Protein AF-V9D120-F1 (afdb_monomer_lite)

Organism: NCBI:txid1279043

Secondary structure (DSSP, 8-state):
------------------HHHHHHHHHTSHHHHHHHHHHHHHHHHHHHHHHHHHHHT--

pLDDT: mean 72.72, std 15.21, range [49.97, 96.5]

Radius of gyration: 25.27 Å; chains: 1; bounding box: 63×19×72 Å

Foldseek 3Di:
DDDDDDPDDPPPPPPVLPPVRVVCCVCPPPVNVVVVVVVVVVVVVVVVVVVVVVVVPPD

Structure (mmCIF, N/CA/C/O backbone):
data_AF-V9D120-F1
#
_entry.id   AF-V9D120-F1
#
loop_
_atom_site.group_PDB
_atom_site.id
_atom_site.type_symbol
_atom_site.label_atom_id
_atom_site.label_alt_id
_atom_site.label_comp_id
_atom_site.label_asym_id
_atom_site.label_entity_id
_atom_site.label_seq_id
_atom_site.pdbx_PDB_ins_code
_atom_site.Cartn_x
_atom_site.Cartn_y
_atom_site.Cartn_z
_atom_site.occupancy
_atom_site.B_iso_or_equiv
_atom_site.auth_seq_id
_atom_site.auth_comp_id
_atom_site.auth_asym_id
_atom_site.auth_atom_id
_atom_site.pdbx_PDB_model_num
ATOM 1 N N . MET A 1 1 ? -45.698 1.159 43.103 1.00 50.53 1 MET A N 1
ATOM 2 C CA . MET A 1 1 ? -44.605 2.013 42.577 1.00 50.53 1 MET A CA 1
ATOM 3 C C . MET A 1 1 ? -44.386 1.658 41.109 1.00 50.53 1 MET A C 1
ATOM 5 O O . MET A 1 1 ? -44.435 0.467 40.820 1.00 50.53 1 MET A O 1
ATOM 9 N N . PRO A 1 2 ? -44.188 2.617 40.186 1.00 49.97 2 PRO A N 1
ATOM 10 C CA . PRO A 1 2 ? -43.935 2.297 38.784 1.00 49.97 2 PRO A CA 1
ATOM 11 C C . PRO A 1 2 ? -42.464 1.870 38.585 1.00 49.97 2 PRO A C 1
ATOM 13 O O . PRO A 1 2 ? -41.578 2.498 39.169 1.00 49.97 2 PRO A O 1
ATOM 16 N N . PRO A 1 3 ? -42.167 0.819 37.796 1.00 62.94 3 PRO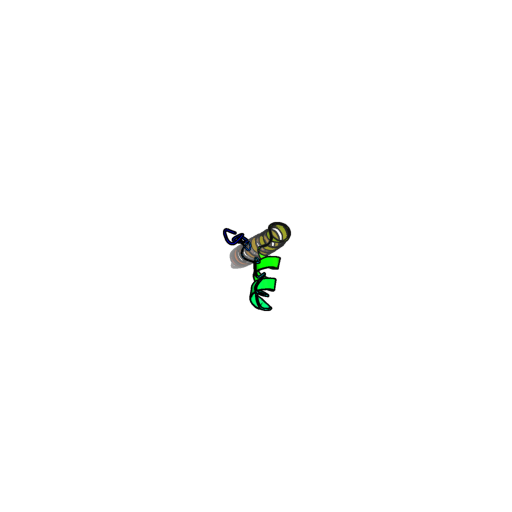 A N 1
ATOM 17 C CA . PRO A 1 3 ? -40.804 0.310 37.648 1.00 62.94 3 PRO A CA 1
A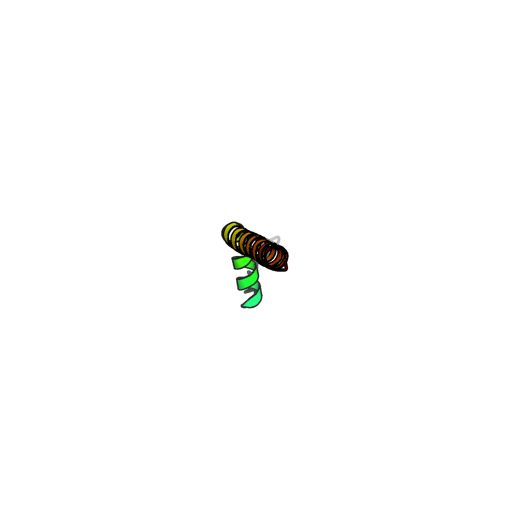TOM 18 C C . PRO A 1 3 ? -39.914 1.304 36.892 1.00 62.94 3 PRO A C 1
ATOM 20 O O . PR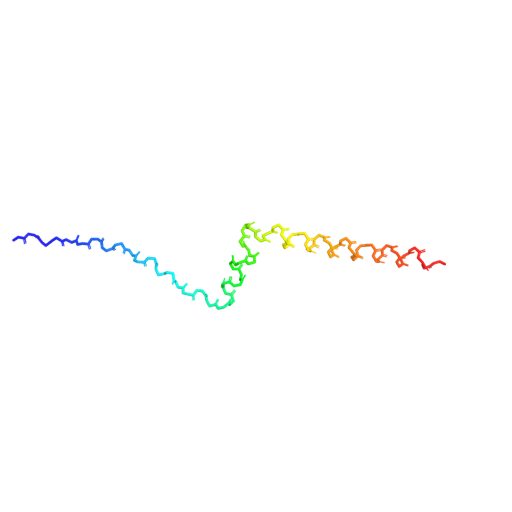O A 1 3 ? -40.219 1.709 35.770 1.00 62.94 3 PRO A O 1
ATOM 23 N N . LYS A 1 4 ? -38.782 1.682 37.493 1.00 55.19 4 LYS A N 1
ATOM 24 C CA . LYS A 1 4 ? -37.774 2.549 36.872 1.00 55.19 4 LYS A CA 1
ATOM 25 C C . LYS A 1 4 ? -37.046 1.767 35.772 1.00 55.19 4 LYS A C 1
ATOM 27 O O . LYS A 1 4 ? -36.195 0.930 36.057 1.00 55.19 4 LYS A O 1
ATOM 32 N N . ARG A 1 5 ? -37.398 2.016 34.507 1.00 60.84 5 ARG A N 1
ATOM 33 C CA . ARG A 1 5 ? -36.783 1.367 33.340 1.00 60.84 5 ARG A CA 1
ATOM 34 C C . ARG A 1 5 ? -35.422 2.012 33.060 1.00 60.84 5 ARG A C 1
ATOM 36 O O . ARG A 1 5 ? -35.352 3.130 32.561 1.00 60.84 5 ARG A O 1
ATOM 43 N N . ILE A 1 6 ? -34.341 1.325 33.423 1.00 63.09 6 ILE A N 1
ATOM 44 C CA . ILE A 1 6 ? -32.973 1.751 33.111 1.00 63.09 6 ILE A CA 1
ATOM 45 C C . ILE A 1 6 ? -32.763 1.548 31.607 1.00 63.09 6 ILE A C 1
ATOM 47 O O . ILE A 1 6 ? -32.758 0.417 31.124 1.00 63.09 6 ILE A O 1
ATOM 51 N N . ALA A 1 7 ? -32.612 2.644 30.863 1.00 62.22 7 ALA A N 1
ATOM 52 C CA . ALA A 1 7 ? -32.131 2.606 29.490 1.00 62.22 7 ALA A CA 1
ATOM 53 C C . ALA A 1 7 ? -30.639 2.257 29.530 1.00 62.22 7 ALA A C 1
ATOM 55 O O . ALA A 1 7 ? -29.779 3.126 29.665 1.00 62.22 7 ALA A O 1
ATOM 56 N N . VAL A 1 8 ? -30.339 0.960 29.500 1.00 61.72 8 VAL A N 1
ATOM 57 C CA . VAL A 1 8 ? -28.973 0.466 29.336 1.00 61.72 8 VAL A CA 1
ATOM 58 C C . VAL A 1 8 ? -28.511 0.942 27.961 1.00 61.72 8 VAL A C 1
ATOM 60 O O . VAL A 1 8 ? -29.025 0.478 26.944 1.00 61.72 8 VAL A O 1
ATOM 63 N N . GLN A 1 9 ? -27.594 1.915 27.923 1.00 63.09 9 GLN A N 1
ATOM 64 C CA . GLN A 1 9 ? -26.903 2.278 26.686 1.00 63.09 9 GLN A CA 1
ATOM 65 C C . GLN A 1 9 ? -26.305 0.990 26.113 1.00 63.09 9 GLN A C 1
ATOM 67 O O . GLN A 1 9 ? -25.696 0.237 26.882 1.00 63.09 9 GLN A O 1
ATOM 72 N N . PRO A 1 10 ? -26.490 0.687 24.816 1.00 55.66 10 PRO A N 1
ATOM 73 C CA . PRO A 1 10 ? -25.863 -0.484 24.239 1.00 55.66 10 PRO A CA 1
ATOM 74 C C . PRO A 1 10 ? -24.366 -0.301 24.446 1.00 55.66 10 PRO A C 1
ATOM 76 O O . PRO A 1 10 ? -23.771 0.635 23.912 1.00 55.66 10 PRO A O 1
ATOM 79 N N . ALA A 1 11 ? -23.776 -1.156 25.283 1.00 54.97 11 ALA A N 1
ATOM 80 C CA . ALA A 1 11 ? -22.338 -1.232 25.413 1.00 54.97 11 ALA A CA 1
ATOM 81 C C . ALA A 1 11 ? -21.823 -1.362 23.984 1.00 54.97 11 ALA A C 1
ATOM 83 O O . ALA A 1 11 ? -22.149 -2.339 23.301 1.00 54.97 11 ALA A O 1
ATOM 84 N N . ARG A 1 12 ? -21.107 -0.340 23.506 1.00 56.06 12 ARG A N 1
ATOM 85 C CA . ARG A 1 12 ? -20.395 -0.388 22.238 1.00 56.06 12 ARG A CA 1
ATOM 86 C C . ARG A 1 12 ? -19.362 -1.479 22.445 1.00 56.06 12 ARG A C 1
ATOM 88 O O . ARG A 1 12 ? -18.269 -1.222 22.937 1.00 56.06 12 A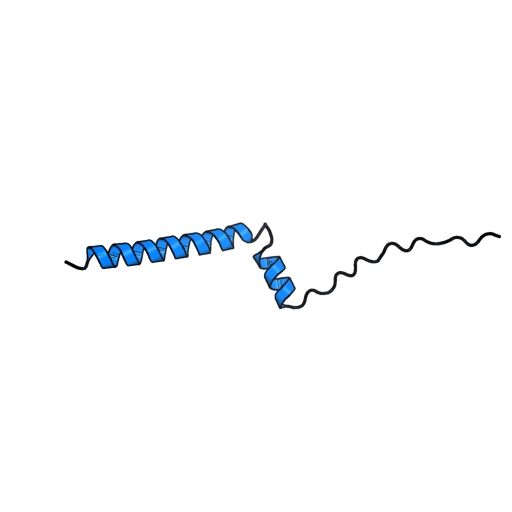RG A O 1
ATOM 95 N N . ARG A 1 13 ? -19.773 -2.726 22.198 1.00 54.31 13 ARG A N 1
ATOM 96 C CA . ARG A 1 13 ? -18.896 -3.878 22.116 1.00 54.31 13 ARG A CA 1
ATOM 97 C C . ARG A 1 13 ? -17.937 -3.479 21.015 1.00 54.31 13 ARG A C 1
ATOM 99 O O . ARG A 1 13 ? -18.276 -3.570 19.838 1.00 54.31 13 ARG A O 1
ATOM 106 N N . ALA A 1 14 ? -16.779 -2.965 21.412 1.00 58.69 14 ALA A N 1
ATOM 107 C CA . ALA A 1 14 ? -15.578 -3.067 20.625 1.00 58.69 14 ALA A CA 1
ATOM 108 C C . ALA A 1 14 ? -15.398 -4.571 20.438 1.00 58.69 14 ALA A C 1
ATOM 110 O O . ALA A 1 14 ? -14.809 -5.256 21.270 1.00 58.69 14 ALA A O 1
ATOM 111 N N . GLN A 1 15 ? -16.064 -5.112 19.416 1.00 54.94 15 GLN A N 1
ATOM 112 C CA . GLN A 1 15 ? -15.717 -6.406 18.877 1.00 54.94 15 GLN A CA 1
ATOM 113 C C . GLN A 1 15 ? -14.210 -6.315 18.672 1.00 54.94 15 GLN A C 1
ATOM 115 O O . GLN A 1 15 ? -13.776 -5.364 18.013 1.00 54.94 15 GLN A O 1
ATOM 120 N N . PRO A 1 16 ? -13.411 -7.204 19.279 1.00 56.50 16 PRO A N 1
ATOM 121 C CA . PRO A 1 16 ? -12.005 -7.268 18.952 1.00 56.50 16 PRO A CA 1
ATOM 122 C C . PRO A 1 16 ? -11.977 -7.650 17.476 1.00 56.50 16 PRO A C 1
ATOM 124 O O . PRO A 1 16 ? -12.193 -8.806 17.116 1.00 56.50 16 PRO A O 1
ATOM 127 N N . GLN A 1 17 ? -11.866 -6.642 16.610 1.00 57.91 17 GLN A N 1
ATOM 128 C CA . GLN A 1 17 ? -11.666 -6.837 15.191 1.00 57.91 17 GLN A CA 1
ATOM 129 C C . GLN A 1 17 ? -10.416 -7.703 15.126 1.00 57.91 17 GLN A C 1
ATOM 131 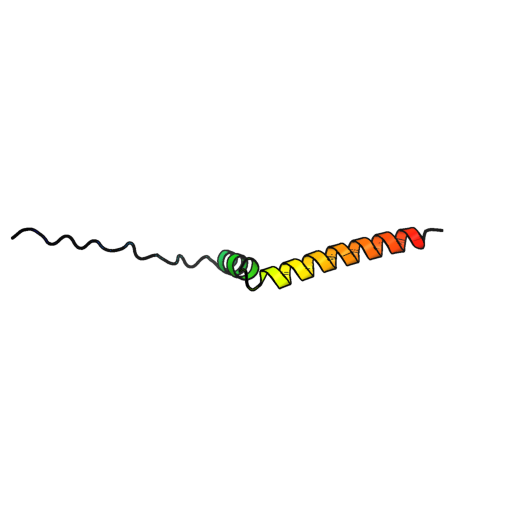O O . GLN A 1 17 ? -9.373 -7.302 15.641 1.00 57.91 17 GLN A O 1
ATOM 136 N N . GLY A 1 18 ? -10.572 -8.943 14.651 1.00 61.12 18 GLY A N 1
ATOM 137 C CA . GLY A 1 18 ? -9.497 -9.932 14.659 1.00 61.12 18 GLY A CA 1
ATOM 138 C C . GLY A 1 18 ? -8.237 -9.368 14.008 1.00 61.12 18 GLY A C 1
ATOM 139 O O . GLY A 1 18 ? -8.301 -8.341 13.345 1.00 61.12 18 GLY A O 1
ATOM 140 N N . TYR A 1 19 ? -7.099 -10.035 14.176 1.00 58.94 19 TYR A N 1
ATOM 141 C CA . TYR A 1 19 ? -5.775 -9.551 13.749 1.00 58.94 19 TYR A CA 1
ATOM 142 C C . TYR A 1 19 ? -5.775 -8.819 12.388 1.00 58.94 19 TYR A C 1
ATOM 144 O O . TYR A 1 19 ? -5.235 -7.727 12.258 1.00 58.94 19 TYR A O 1
ATOM 152 N N . PHE A 1 20 ? -6.506 -9.355 11.406 1.00 61.78 20 PHE A N 1
ATOM 153 C CA . PHE A 1 20 ? -6.736 -8.725 10.105 1.00 61.78 20 PHE A CA 1
ATOM 154 C C . PHE A 1 20 ? -7.473 -7.380 10.167 1.00 61.78 20 PHE A C 1
ATOM 156 O O . PHE A 1 20 ? -7.027 -6.421 9.556 1.00 61.78 20 PHE A O 1
ATOM 163 N N . GLY A 1 21 ? -8.569 -7.267 10.914 1.00 62.09 21 GLY A N 1
ATOM 164 C CA . GLY A 1 21 ? -9.300 -6.013 11.098 1.00 62.09 21 GLY A CA 1
ATOM 165 C C . GLY A 1 21 ? -8.495 -4.945 11.845 1.00 62.09 21 GLY A C 1
ATOM 166 O O . GLY A 1 21 ? -8.559 -3.785 11.459 1.00 62.09 21 GLY A O 1
ATOM 167 N N . GLN A 1 22 ? -7.666 -5.322 12.826 1.00 62.38 22 GLN A N 1
ATOM 168 C CA . GLN A 1 22 ? -6.715 -4.387 13.445 1.00 62.38 22 GLN A CA 1
ATOM 169 C C . GLN A 1 22 ? -5.652 -3.901 12.458 1.00 62.38 22 GLN A C 1
ATOM 171 O O . GLN A 1 22 ? -5.352 -2.710 12.444 1.00 62.38 22 GLN A O 1
ATOM 176 N N . ILE A 1 23 ? -5.114 -4.789 11.617 1.00 65.81 23 ILE A N 1
ATOM 177 C CA . ILE A 1 23 ? -4.136 -4.431 10.580 1.00 65.81 23 ILE A CA 1
ATOM 178 C C . ILE A 1 23 ? -4.773 -3.515 9.534 1.00 65.81 23 ILE A C 1
ATOM 180 O O . ILE A 1 23 ? -4.206 -2.481 9.206 1.00 65.81 23 ILE A O 1
ATOM 184 N N . TYR A 1 24 ? -5.978 -3.824 9.052 1.00 60.19 24 TYR A N 1
ATOM 185 C CA . TYR A 1 24 ? -6.683 -2.928 8.138 1.00 60.19 24 TYR A CA 1
ATOM 186 C C . TYR A 1 24 ? -6.954 -1.579 8.793 1.00 60.19 24 TYR A C 1
ATOM 188 O O . TYR A 1 24 ? -6.674 -0.560 8.177 1.00 60.19 24 TYR A O 1
ATOM 196 N N . HIS A 1 25 ? -7.420 -1.548 10.041 1.00 63.03 25 HIS A N 1
ATOM 197 C CA . HIS A 1 25 ? -7.713 -0.301 10.744 1.00 63.03 25 HIS A CA 1
ATOM 198 C C . HIS A 1 25 ? -6.454 0.517 11.077 1.00 63.03 25 HIS A C 1
ATOM 200 O O . HIS A 1 25 ? -6.532 1.738 11.154 1.00 63.03 25 HIS A O 1
ATOM 206 N N . THR A 1 26 ? -5.294 -0.120 11.265 1.00 63.44 26 THR A N 1
ATOM 207 C CA . THR A 1 26 ? -4.009 0.581 11.432 1.00 63.44 26 THR A CA 1
ATOM 208 C C . THR A 1 26 ? -3.449 1.042 10.096 1.00 63.44 26 THR A C 1
ATOM 210 O O . THR A 1 26 ? -3.017 2.178 9.999 1.00 63.44 26 THR A O 1
ATOM 213 N N . LEU A 1 27 ? -3.511 0.235 9.039 1.00 61.75 27 LEU A N 1
ATOM 214 C CA . LEU A 1 27 ? -3.031 0.627 7.710 1.00 61.75 27 LEU A CA 1
ATOM 215 C C . LEU A 1 27 ? -3.916 1.691 7.042 1.00 61.75 27 LEU A C 1
ATOM 217 O O . LEU A 1 27 ? -3.407 2.530 6.307 1.00 61.75 27 LEU A O 1
ATOM 221 N N . THR A 1 28 ? -5.229 1.662 7.289 1.00 62.84 28 THR A N 1
ATOM 222 C CA . THR A 1 28 ? -6.192 2.665 6.792 1.00 62.84 28 THR A CA 1
ATOM 223 C C . THR A 1 28 ? -6.485 3.774 7.799 1.00 62.84 28 THR A C 1
ATOM 225 O O . THR A 1 28 ? -7.335 4.621 7.527 1.00 62.84 28 THR A O 1
AT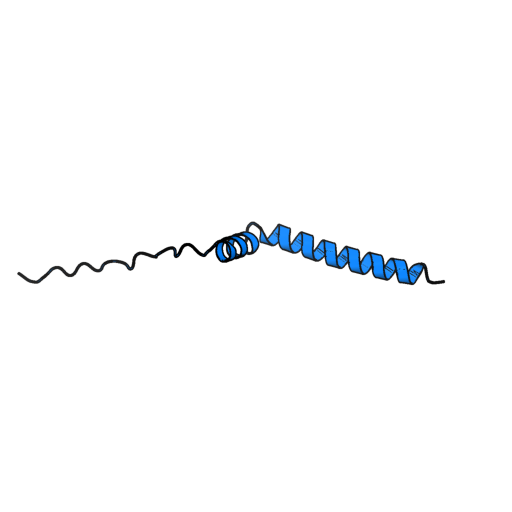OM 228 N N . SER A 1 29 ? -5.795 3.815 8.947 1.00 67.25 29 SER A N 1
ATOM 229 C CA . SER A 1 29 ? -5.885 4.986 9.819 1.00 67.25 29 SER A CA 1
ATOM 230 C C . SER A 1 29 ? -5.318 6.206 9.090 1.00 67.25 29 SER A C 1
ATOM 232 O O . SER A 1 29 ? -4.332 6.106 8.357 1.00 67.25 29 SER A O 1
ATOM 234 N N . GLU A 1 30 ? -5.928 7.374 9.300 1.00 70.19 30 GLU A N 1
ATOM 235 C CA . GLU A 1 30 ? -5.489 8.635 8.681 1.00 70.19 30 GLU A CA 1
ATOM 236 C C . GLU A 1 30 ? -4.015 8.954 8.982 1.00 70.19 30 GLU A C 1
ATOM 238 O O . GLU A 1 30 ? -3.321 9.538 8.154 1.00 70.19 30 GLU A O 1
ATOM 243 N N . GLU A 1 31 ? -3.514 8.499 10.133 1.00 77.38 31 GLU A N 1
ATOM 244 C CA . GLU A 1 31 ? -2.117 8.637 10.546 1.00 77.38 31 GLU A CA 1
ATOM 245 C C . GLU A 1 31 ? -1.151 7.893 9.607 1.00 77.38 31 GLU A C 1
ATOM 247 O O . GLU A 1 31 ? -0.132 8.446 9.191 1.00 77.38 31 GLU A O 1
ATOM 252 N N . ASN A 1 32 ? -1.500 6.670 9.197 1.00 76.44 32 ASN A N 1
ATOM 253 C CA . ASN A 1 32 ? -0.644 5.832 8.353 1.00 76.44 32 ASN A CA 1
ATOM 254 C C . ASN A 1 32 ? -0.940 5.982 6.855 1.00 76.44 32 ASN A C 1
ATOM 256 O O . ASN A 1 32 ? -0.130 5.566 6.022 1.00 76.44 32 ASN A O 1
ATOM 260 N N . ALA A 1 33 ? -2.054 6.623 6.495 1.00 81.25 33 ALA A N 1
ATOM 261 C CA . ALA A 1 33 ? -2.450 6.845 5.108 1.00 81.25 33 ALA A CA 1
ATOM 262 C C . ALA A 1 33 ? -1.357 7.562 4.299 1.00 81.25 33 ALA A C 1
ATOM 264 O O . ALA A 1 33 ? -1.086 7.187 3.160 1.00 81.25 33 ALA A O 1
ATOM 265 N N . SER A 1 34 ? -0.676 8.544 4.898 1.00 86.12 34 SER A N 1
ATOM 266 C CA . SER A 1 34 ? 0.425 9.275 4.252 1.00 86.12 34 SER A CA 1
ATOM 267 C C . SER A 1 34 ? 1.595 8.366 3.850 1.00 86.12 34 SER A C 1
ATOM 269 O O . SER A 1 34 ? 2.143 8.508 2.755 1.00 86.12 34 SER A O 1
ATOM 271 N N . VAL A 1 35 ? 1.941 7.393 4.697 1.00 88.56 35 VAL A N 1
ATOM 272 C CA . VAL A 1 35 ? 3.005 6.409 4.454 1.00 88.56 35 VAL A CA 1
ATOM 273 C C . VAL A 1 35 ? 2.584 5.425 3.367 1.00 88.56 35 VAL A C 1
ATOM 275 O O . VAL A 1 35 ? 3.356 5.121 2.463 1.00 88.56 35 VAL A O 1
ATOM 278 N N . VAL A 1 36 ? 1.339 4.955 3.407 1.00 88.06 36 VAL A N 1
ATOM 279 C CA . VAL A 1 36 ? 0.810 4.050 2.378 1.00 88.06 36 VAL A CA 1
ATOM 280 C C . VAL A 1 36 ? 0.790 4.739 1.012 1.00 88.06 36 VAL A C 1
ATOM 282 O O . VAL A 1 36 ? 1.229 4.159 0.018 1.00 88.06 36 VAL A O 1
ATOM 285 N N . ILE A 1 37 ? 0.339 5.995 0.964 1.00 90.00 37 ILE A N 1
ATOM 286 C CA . ILE A 1 37 ? 0.307 6.795 -0.263 1.00 90.00 37 ILE A CA 1
ATOM 287 C C . ILE A 1 37 ? 1.726 7.055 -0.780 1.00 90.00 37 ILE A C 1
ATOM 289 O O . ILE A 1 37 ? 1.955 6.939 -1.983 1.00 90.00 37 ILE A O 1
ATOM 293 N N . SER A 1 38 ? 2.692 7.366 0.089 1.00 94.00 38 SER A N 1
ATOM 294 C CA . SER A 1 38 ? 4.070 7.626 -0.344 1.00 94.00 38 SER A CA 1
ATOM 295 C C . SER A 1 38 ? 4.735 6.380 -0.931 1.00 94.00 38 SER A C 1
ATOM 297 O O . SER A 1 38 ? 5.359 6.469 -1.988 1.00 94.00 38 SER A O 1
ATOM 299 N N . VAL A 1 39 ? 4.532 5.211 -0.319 1.00 94.38 39 VAL A N 1
ATOM 300 C CA . VAL A 1 39 ? 5.025 3.927 -0.839 1.00 94.38 39 VAL A CA 1
ATOM 301 C C . VAL A 1 39 ? 4.363 3.590 -2.176 1.00 94.38 39 VAL A C 1
ATOM 303 O O . VAL A 1 39 ? 5.050 3.186 -3.115 1.00 94.38 39 VAL A O 1
ATOM 306 N N . ALA A 1 40 ? 3.049 3.802 -2.295 1.00 94.88 40 ALA A N 1
ATOM 307 C CA . ALA A 1 40 ? 2.327 3.579 -3.544 1.00 94.88 40 ALA A CA 1
ATOM 308 C C . ALA A 1 40 ? 2.849 4.486 -4.674 1.00 94.88 40 ALA A C 1
ATOM 310 O O . ALA A 1 40 ? 3.179 3.998 -5.755 1.00 94.88 40 ALA A O 1
ATOM 311 N N . MET A 1 41 ? 2.993 5.790 -4.413 1.00 96.44 41 MET A N 1
ATOM 312 C CA . MET A 1 41 ? 3.517 6.756 -5.387 1.00 96.44 41 MET A CA 1
ATOM 313 C C . MET A 1 41 ? 4.970 6.463 -5.764 1.00 96.44 41 MET A C 1
ATOM 315 O O . MET A 1 41 ? 5.328 6.553 -6.939 1.00 96.44 41 MET A O 1
ATOM 319 N N . PHE A 1 42 ? 5.796 6.064 -4.795 1.00 96.19 42 PHE A N 1
ATOM 320 C CA . PHE A 1 42 ? 7.170 5.646 -5.049 1.00 96.19 42 PHE A CA 1
ATOM 321 C C . PHE A 1 42 ? 7.226 4.427 -5.976 1.00 96.19 42 PHE A C 1
ATOM 323 O O . PHE A 1 42 ? 7.968 4.441 -6.955 1.00 96.19 42 PHE A O 1
ATOM 330 N N . GLY A 1 43 ? 6.405 3.402 -5.727 1.00 96.38 43 GLY A N 1
ATOM 331 C CA . GLY A 1 43 ? 6.343 2.210 -6.575 1.00 96.38 43 GLY A CA 1
ATOM 332 C C . GLY A 1 43 ? 5.904 2.518 -8.009 1.00 96.38 43 GLY A C 1
ATOM 333 O O . GLY A 1 43 ? 6.517 2.027 -8.960 1.00 96.38 43 GLY A O 1
ATOM 334 N N . VAL A 1 44 ? 4.895 3.378 -8.179 1.00 96.50 44 VAL A N 1
ATOM 335 C CA . VAL A 1 44 ? 4.448 3.843 -9.504 1.00 96.50 44 VAL A CA 1
ATOM 336 C C . VAL A 1 44 ? 5.565 4.601 -10.219 1.00 96.50 44 VAL A C 1
ATOM 338 O O . VAL A 1 44 ? 5.860 4.304 -11.376 1.00 96.50 44 VAL A O 1
ATOM 341 N N . GLY A 1 45 ? 6.222 5.536 -9.529 1.00 95.69 45 GLY A N 1
ATOM 342 C CA . GLY A 1 45 ? 7.327 6.316 -10.085 1.00 95.69 45 GLY A CA 1
ATOM 343 C C . GLY A 1 45 ? 8.520 5.448 -10.483 1.00 95.69 45 GLY A C 1
ATOM 344 O O . GLY A 1 45 ? 9.048 5.607 -11.580 1.00 95.69 45 GLY A O 1
ATOM 345 N N . LEU A 1 46 ? 8.904 4.488 -9.638 1.00 95.94 46 LEU A N 1
ATOM 346 C CA . LEU A 1 46 ? 9.992 3.553 -9.920 1.00 95.94 46 LEU A CA 1
ATOM 347 C C . LEU A 1 46 ? 9.670 2.659 -11.121 1.00 95.94 46 LEU A C 1
ATOM 349 O O . LEU A 1 46 ? 10.510 2.481 -11.997 1.00 95.94 46 LEU A O 1
ATOM 353 N N . THR A 1 47 ? 8.445 2.140 -11.193 1.00 95.00 47 THR A N 1
ATOM 354 C CA . THR A 1 47 ? 7.991 1.316 -12.322 1.00 95.00 47 THR A CA 1
ATOM 355 C C . THR A 1 47 ? 8.020 2.123 -13.617 1.00 95.00 47 THR A C 1
ATOM 357 O O . THR A 1 47 ? 8.585 1.675 -14.611 1.00 95.00 47 THR A O 1
ATOM 360 N N . ALA A 1 48 ? 7.485 3.346 -13.597 1.00 91.75 48 ALA A N 1
ATOM 361 C CA . ALA A 1 48 ? 7.525 4.244 -14.745 1.00 91.75 48 ALA A CA 1
ATOM 362 C C . ALA A 1 48 ? 8.964 4.592 -15.156 1.00 91.75 48 ALA A C 1
ATOM 364 O O . ALA A 1 48 ? 9.271 4.589 -16.344 1.00 91.75 48 ALA A O 1
ATOM 365 N N . TYR A 1 49 ? 9.853 4.840 -14.191 1.00 92.50 49 TYR A N 1
ATOM 366 C CA . TYR A 1 49 ? 11.267 5.110 -14.444 1.00 92.50 49 TYR A CA 1
ATOM 367 C C . TYR A 1 49 ? 11.970 3.918 -15.095 1.00 92.50 49 TYR A C 1
ATOM 369 O O . TYR A 1 49 ? 12.648 4.102 -16.100 1.00 92.50 49 TYR A O 1
ATOM 377 N N . ILE A 1 50 ? 11.774 2.703 -14.575 1.00 92.38 50 ILE A N 1
ATOM 378 C CA . ILE A 1 50 ? 12.365 1.482 -15.139 1.00 92.38 50 ILE A CA 1
ATOM 379 C C . ILE A 1 50 ? 11.841 1.244 -16.556 1.00 92.38 50 ILE A C 1
ATOM 381 O O . ILE A 1 50 ? 12.634 1.038 -17.467 1.00 92.38 50 ILE A O 1
ATOM 385 N N . HIS A 1 51 ? 10.527 1.336 -16.773 1.00 87.75 51 HIS A N 1
ATOM 386 C CA . HIS A 1 51 ? 9.950 1.187 -18.111 1.00 87.75 51 HIS A CA 1
ATOM 387 C C . HIS A 1 51 ? 10.444 2.260 -19.091 1.00 87.75 51 HIS A C 1
ATOM 389 O O . HIS A 1 51 ? 10.669 1.967 -20.264 1.00 87.75 51 HIS A O 1
ATOM 395 N N . HIS A 1 52 ? 10.622 3.497 -18.626 1.00 84.06 52 HIS A N 1
ATOM 396 C CA . HIS A 1 52 ? 11.175 4.575 -19.441 1.00 84.06 52 HIS A CA 1
ATOM 397 C C . HIS A 1 52 ? 12.663 4.362 -19.752 1.00 84.06 52 HIS A C 1
ATOM 399 O O . HIS A 1 52 ? 13.096 4.618 -20.872 1.00 84.06 52 HIS A O 1
ATOM 405 N N . PHE A 1 53 ? 13.433 3.866 -18.783 1.00 80.88 53 PHE A N 1
ATOM 406 C CA . PHE A 1 53 ? 14.840 3.518 -18.945 1.00 80.88 53 PHE A CA 1
ATOM 407 C C . PHE A 1 53 ? 15.006 2.366 -19.943 1.00 80.88 53 PHE A C 1
ATOM 409 O O . PHE A 1 53 ? 15.726 2.520 -20.917 1.00 80.88 53 PHE A O 1
ATOM 416 N N . GLU A 1 54 ? 14.271 1.265 -19.793 1.00 76.44 54 GLU A N 1
ATOM 417 C CA . GLU A 1 54 ? 14.289 0.146 -20.750 1.00 76.44 54 GLU A CA 1
ATOM 418 C C . GLU A 1 54 ? 14.009 0.614 -22.190 1.00 76.44 54 GLU A C 1
ATOM 420 O O . GLU A 1 54 ? 14.753 0.271 -23.103 1.00 76.44 54 GLU A O 1
ATOM 425 N N . PHE A 1 55 ? 13.017 1.490 -22.392 1.00 73.75 55 PHE A N 1
ATOM 426 C CA . PHE A 1 55 ? 12.716 2.061 -23.711 1.00 73.75 55 PHE A CA 1
ATOM 427 C C . PHE A 1 55 ? 13.862 2.917 -24.284 1.00 73.75 55 PHE A C 1
ATOM 429 O O . PHE A 1 55 ? 14.078 2.938 -25.495 1.00 73.75 55 PHE A O 1
ATOM 436 N N . LEU A 1 56 ? 14.606 3.625 -23.429 1.00 69.12 56 LEU A N 1
ATOM 437 C CA . LEU A 1 56 ? 15.744 4.456 -23.837 1.00 69.12 56 LEU A CA 1
ATOM 438 C C . LEU A 1 56 ? 16.992 3.637 -24.198 1.00 69.12 56 LEU A C 1
ATOM 440 O O . LEU A 1 56 ? 17.794 4.101 -25.003 1.00 69.12 56 LEU A O 1
ATOM 444 N N . PHE A 1 57 ? 17.158 2.443 -23.628 1.00 70.88 57 PHE A N 1
ATOM 445 C CA . PHE A 1 57 ? 18.310 1.565 -23.879 1.00 70.88 57 PHE A CA 1
ATOM 446 C C . PHE A 1 57 ? 18.072 0.543 -25.004 1.00 70.88 57 PHE A C 1
ATOM 448 O O . PHE A 1 57 ? 18.954 -0.261 -25.297 1.00 70.88 57 PHE A O 1
ATOM 455 N N . GLN A 1 58 ? 16.906 0.579 -25.657 1.00 72.25 58 GLN A N 1
ATOM 456 C CA . GLN A 1 58 ? 16.510 -0.379 -26.693 1.00 72.25 58 GLN A CA 1
ATOM 457 C C . GLN A 1 58 ? 16.929 0.016 -28.129 1.00 72.25 58 GLN A C 1
ATOM 459 O O . GLN A 1 58 ? 16.366 -0.507 -29.092 1.00 72.25 58 GLN A O 1
ATOM 464 N N . PHE A 1 59 ? 17.924 0.901 -28.278 1.00 56.00 59 PHE A N 1
ATOM 465 C CA . PHE A 1 59 ? 18.540 1.295 -29.556 1.00 56.00 59 PHE A CA 1
ATOM 466 C C . PHE A 1 59 ? 20.032 0.963 -29.599 1.00 56.00 59 PHE A C 1
ATOM 468 O O . PHE A 1 59 ? 20.733 1.274 -28.611 1.00 56.00 59 PHE A O 1
#

Sequence (59 aa):
MPPKRIAVQPARRAQPQGYFGQIYHTLTSEENASVVISVAMFGVGLTAYIHHFEFLFQF